Protein AF-A0A366E2Q6-F1 (afdb_monomer_lite)

Radius of gyration: 14.75 Å; chains: 1; bounding box: 32×25×43 Å

Organism: NCBI:txid208602

pLDDT: mean 77.71, std 13.23, range [48.53, 92.62]

Sequence (94 aa):
MLAIDGTIVTGYSPLDCPHRRHGAEPDRLNGFMRELGMTLDMRDDEGDWDDSDRDTDYSAALPRAFASAAKLTGVRFVPGILDRAMLVGPVAYR

Foldseek 3Di:
DDDDPLFPQWDDDLQAALLDIDTPNNCPCVVVLVVLVDDNDDDPCPDDPDVVVSPPVPVSSVVSVQVSVCVVVVDRDDPVVVVDDDDDDHHDDD

InterPro domains:
  IPR045592 Protein of unknown function DUF6461 [PF20062] (5-86)

Secondary structure (DSSP, 8-state):
-EEETTEEEEEEETTTEEEEEESSSTTTTHHHHHHTT---SPPS--S---GGGG---HHHHHHHHHHHHHHHH-----HHHHTSPPP----B--

Structure (mmCIF, N/CA/C/O backbone):
data_AF-A0A366E2Q6-F1
#
_entry.id   AF-A0A366E2Q6-F1
#
loop_
_atom_site.group_PDB
_atom_site.id
_atom_site.type_symbol
_atom_site.label_atom_id
_atom_site.label_alt_id
_atom_site.label_comp_id
_atom_site.label_asym_id
_atom_site.label_entity_id
_atom_site.label_seq_id
_atom_site.pdbx_PDB_ins_code
_atom_site.Cartn_x
_atom_site.Cartn_y
_atom_site.Cartn_z
_atom_site.occupancy
_atom_site.B_iso_or_equiv
_atom_site.auth_seq_id
_atom_site.auth_comp_id
_atom_site.auth_asym_id
_atom_site.auth_atom_id
_atom_site.pdbx_PDB_model_num
ATOM 1 N N . MET A 1 1 ? -4.613 -3.785 0.234 1.00 81.06 1 MET A N 1
ATOM 2 C CA . MET A 1 1 ? -5.961 -3.209 0.421 1.00 81.06 1 MET A CA 1
ATOM 3 C C . MET A 1 1 ? -5.928 -2.227 1.585 1.00 81.06 1 MET A C 1
ATOM 5 O O . MET A 1 1 ? -5.339 -2.556 2.606 1.00 81.06 1 MET A O 1
ATOM 9 N N . LEU A 1 2 ? -6.516 -1.043 1.417 1.00 84.50 2 LEU A N 1
ATOM 10 C CA . LEU A 1 2 ? -6.756 -0.024 2.438 1.00 84.50 2 LEU A CA 1
ATOM 11 C C . LEU A 1 2 ? -8.253 -0.006 2.762 1.00 84.50 2 LEU A C 1
ATOM 13 O O . LEU A 1 2 ? -9.071 0.151 1.852 1.00 84.50 2 LEU A O 1
ATOM 17 N N . ALA A 1 3 ? -8.591 -0.129 4.044 1.00 87.12 3 ALA A N 1
ATOM 18 C CA . ALA A 1 3 ? -9.953 0.003 4.539 1.00 87.12 3 ALA A CA 1
ATOM 19 C C . ALA A 1 3 ? -10.014 1.028 5.678 1.00 87.12 3 ALA A C 1
ATOM 21 O O . ALA A 1 3 ? -9.104 1.089 6.503 1.00 87.12 3 ALA A O 1
ATOM 22 N N . ILE A 1 4 ? -11.081 1.825 5.706 1.00 84.94 4 ILE A N 1
ATOM 23 C CA . ILE A 1 4 ? -11.371 2.818 6.746 1.00 84.94 4 ILE A CA 1
ATOM 24 C C . ILE A 1 4 ? -12.802 2.559 7.209 1.00 84.94 4 ILE A C 1
ATOM 26 O O . ILE A 1 4 ? -13.701 2.442 6.379 1.00 84.94 4 ILE A O 1
ATOM 30 N N . ASP A 1 5 ? -12.997 2.393 8.518 1.00 86.31 5 ASP A N 1
ATOM 31 C CA . ASP A 1 5 ? -14.307 2.116 9.127 1.00 86.31 5 ASP A CA 1
ATOM 32 C C . ASP A 1 5 ? -15.052 0.946 8.461 1.00 86.31 5 ASP A C 1
ATOM 34 O O . ASP A 1 5 ? -16.240 1.004 8.148 1.00 86.31 5 ASP A O 1
ATOM 38 N N . GLY A 1 6 ? -14.308 -0.126 8.175 1.00 82.56 6 GLY A N 1
ATOM 39 C CA . GLY A 1 6 ? -14.822 -1.325 7.516 1.00 82.56 6 GLY A CA 1
ATOM 40 C C . GLY A 1 6 ? -15.086 -1.175 6.016 1.00 82.56 6 GLY A C 1
ATOM 41 O O . GLY A 1 6 ? -15.392 -2.177 5.384 1.00 82.56 6 GLY A O 1
ATOM 42 N N . THR A 1 7 ? -14.926 0.014 5.429 1.00 86.19 7 THR A N 1
ATOM 43 C CA . THR A 1 7 ? -15.134 0.268 3.995 1.00 86.19 7 THR A CA 1
ATOM 44 C C . THR A 1 7 ? -13.819 0.180 3.233 1.00 86.19 7 THR A C 1
ATOM 46 O O . THR A 1 7 ? -12.838 0.825 3.604 1.00 86.19 7 THR A O 1
ATOM 49 N N . ILE A 1 8 ? -13.790 -0.581 2.137 1.00 87.62 8 ILE A N 1
ATOM 50 C CA . ILE A 1 8 ? -12.625 -0.650 1.248 1.00 87.62 8 ILE A CA 1
ATOM 51 C C . ILE A 1 8 ? -12.505 0.668 0.478 1.00 87.62 8 ILE A C 1
ATOM 53 O O . ILE A 1 8 ? -13.315 0.978 -0.395 1.00 87.62 8 ILE A O 1
ATOM 57 N N . VAL A 1 9 ? -11.463 1.433 0.791 1.00 89.88 9 VAL A N 1
ATOM 58 C CA . VAL A 1 9 ? -11.141 2.687 0.103 1.00 89.88 9 VAL A CA 1
ATOM 59 C C . VAL A 1 9 ? -10.374 2.381 -1.177 1.00 89.88 9 VAL A C 1
ATOM 61 O O . VAL A 1 9 ? -10.766 2.832 -2.247 1.00 89.88 9 VAL A O 1
ATOM 64 N N . THR A 1 10 ? -9.330 1.550 -1.084 1.00 89.88 10 THR A N 1
ATOM 65 C CA . THR A 1 10 ? -8.525 1.141 -2.243 1.00 89.88 10 THR A CA 1
ATOM 66 C C . THR A 1 10 ? -8.036 -0.299 -2.088 1.00 89.88 10 THR A C 1
ATOM 68 O O . THR A 1 10 ? -7.249 -0.615 -1.193 1.00 89.88 10 THR A O 1
ATOM 71 N N . GLY A 1 11 ? -8.446 -1.192 -2.978 1.00 88.56 11 GLY A N 1
ATOM 72 C CA . GLY A 1 11 ? -7.925 -2.551 -3.127 1.00 88.56 11 GLY A CA 1
ATOM 73 C C . GLY A 1 11 ? -7.283 -2.745 -4.499 1.00 88.56 11 GLY A C 1
ATOM 74 O O . GLY A 1 11 ? -7.681 -2.095 -5.458 1.00 88.56 11 GLY A O 1
ATOM 75 N N . TYR A 1 12 ? -6.254 -3.591 -4.580 1.00 88.38 12 TYR A N 1
ATOM 76 C CA . TYR A 1 12 ? -5.516 -3.910 -5.810 1.00 88.38 12 TYR A CA 1
ATOM 77 C C . TYR A 1 12 ? -4.703 -5.200 -5.621 1.00 88.38 12 TYR A C 1
ATOM 79 O O . TYR A 1 12 ? -4.417 -5.556 -4.472 1.00 88.38 12 TYR A O 1
ATOM 87 N N . SER A 1 13 ? -4.322 -5.873 -6.717 1.00 83.56 13 SER A N 1
ATOM 88 C CA . SER A 1 13 ? -3.341 -6.973 -6.680 1.00 83.56 13 SER A CA 1
ATOM 89 C C . SER A 1 13 ? -1.937 -6.402 -6.915 1.00 83.56 13 SER A C 1
ATOM 91 O O . SER A 1 13 ? -1.646 -5.981 -8.036 1.00 83.56 13 SER A O 1
ATOM 93 N N . PRO A 1 14 ? -1.066 -6.333 -5.889 1.00 74.75 14 PRO A N 1
ATOM 94 C CA . PRO A 1 14 ? 0.272 -5.761 -6.034 1.00 74.75 14 PRO A CA 1
ATOM 95 C C . PRO A 1 14 ? 1.212 -6.617 -6.891 1.00 74.75 14 PRO A C 1
ATOM 97 O O . PRO A 1 14 ? 2.200 -6.085 -7.387 1.00 74.75 14 PRO A O 1
ATOM 100 N N . LEU A 1 15 ? 0.932 -7.918 -7.024 1.00 75.44 15 LEU A N 1
ATOM 101 C CA . LEU A 1 15 ? 1.794 -8.870 -7.726 1.00 75.44 15 LEU A CA 1
ATOM 102 C C . LEU A 1 15 ? 1.431 -8.998 -9.205 1.00 75.44 15 LEU A C 1
ATOM 104 O O . LEU A 1 15 ? 2.322 -9.098 -10.034 1.00 75.44 15 LEU A O 1
ATOM 108 N N . ASP A 1 16 ? 0.144 -8.944 -9.545 1.00 72.19 16 ASP A N 1
ATOM 109 C CA . ASP A 1 16 ? -0.283 -9.263 -10.913 1.00 72.19 16 ASP A CA 1
ATOM 110 C C . ASP A 1 16 ? -0.652 -8.003 -11.691 1.00 72.19 16 ASP A C 1
ATOM 112 O O . ASP A 1 16 ? -0.257 -7.812 -12.837 1.00 72.19 16 ASP A O 1
ATOM 116 N N . CYS A 1 17 ? -1.458 -7.130 -11.080 1.00 76.62 17 CYS A N 1
ATOM 117 C CA . CYS A 1 17 ? -2.108 -6.036 -11.793 1.00 76.62 17 CYS A CA 1
ATOM 118 C C . CYS A 1 17 ? -2.333 -4.816 -10.881 1.00 76.62 17 CYS A C 1
ATOM 120 O O . CYS A 1 17 ? -3.475 -4.558 -10.483 1.00 76.62 17 CYS A O 1
ATOM 122 N N . PRO A 1 18 ? -1.300 -4.004 -10.580 1.00 81.44 18 PRO A N 1
ATOM 123 C CA . PRO A 1 18 ? -1.462 -2.764 -9.807 1.00 81.44 18 PRO A CA 1
ATOM 124 C C . PRO A 1 18 ? -2.423 -1.754 -10.460 1.00 81.44 18 PRO A C 1
ATOM 126 O O . PRO A 1 18 ? -2.991 -0.888 -9.789 1.00 81.44 18 PRO A O 1
ATOM 129 N N . HIS A 1 19 ? -2.638 -1.878 -11.773 1.00 81.56 19 HIS A N 1
ATOM 130 C CA . HIS A 1 19 ? -3.618 -1.105 -12.532 1.00 81.56 19 HIS A CA 1
ATOM 131 C C . HIS A 1 19 ? -5.079 -1.505 -12.228 1.00 81.56 19 HIS A C 1
ATOM 133 O O . HIS A 1 19 ? -5.972 -0.665 -12.324 1.00 81.56 19 HIS A O 1
ATOM 139 N N . ARG A 1 20 ? -5.341 -2.752 -11.799 1.00 85.81 20 ARG A N 1
ATOM 140 C CA . ARG A 1 20 ? -6.683 -3.238 -11.423 1.00 85.81 20 ARG A CA 1
ATOM 141 C C . ARG A 1 20 ? -7.005 -2.853 -9.982 1.00 85.81 20 ARG A C 1
ATOM 143 O O . ARG A 1 20 ? -6.759 -3.616 -9.044 1.00 85.81 20 ARG A O 1
ATOM 150 N N . ARG A 1 21 ? -7.562 -1.653 -9.814 1.00 89.69 21 ARG A N 1
ATOM 151 C CA . ARG A 1 21 ? -7.927 -1.080 -8.511 1.00 89.69 21 ARG A CA 1
ATOM 152 C C . ARG A 1 21 ? -9.443 -1.056 -8.311 1.00 89.69 21 ARG A C 1
ATOM 154 O O . ARG A 1 21 ? -10.196 -0.899 -9.265 1.00 89.69 21 ARG A O 1
ATOM 161 N N . HIS A 1 22 ? -9.888 -1.213 -7.069 1.00 89.00 22 HIS A N 1
ATOM 162 C CA . HIS A 1 22 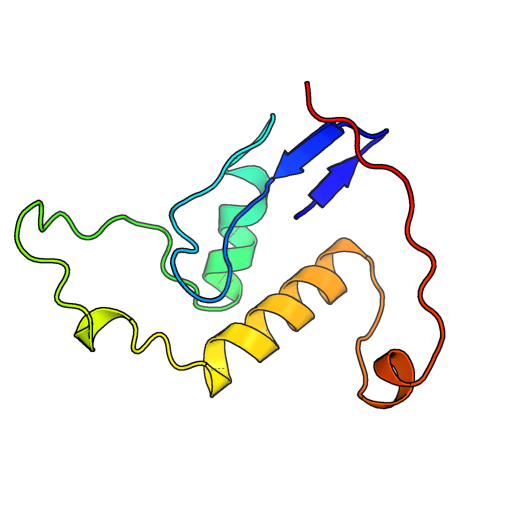? -11.300 -1.189 -6.669 1.00 89.00 22 HIS A CA 1
ATOM 163 C C . HIS A 1 22 ? -11.479 -0.511 -5.303 1.00 89.00 22 HIS A C 1
ATOM 165 O O . HIS A 1 22 ? -10.503 -0.265 -4.595 1.00 89.00 22 HIS A O 1
ATOM 171 N N . GLY A 1 23 ? -12.724 -0.235 -4.913 1.00 90.38 23 GLY A N 1
ATOM 172 C CA . GLY A 1 23 ? -13.071 0.439 -3.657 1.00 90.38 23 GLY A CA 1
ATOM 173 C C . GLY A 1 23 ? -13.735 1.794 -3.886 1.00 90.38 23 GLY A C 1
ATOM 174 O O . GLY A 1 23 ? -13.969 2.189 -5.026 1.00 90.38 23 GLY A O 1
ATOM 175 N N . ALA A 1 24 ? -14.051 2.492 -2.796 1.00 91.56 24 ALA A N 1
ATOM 176 C CA . ALA A 1 24 ? -14.725 3.791 -2.844 1.00 91.56 24 ALA A CA 1
ATOM 177 C C . ALA A 1 24 ? -13.865 4.899 -3.485 1.00 91.56 24 ALA A C 1
ATOM 179 O O . ALA A 1 24 ? -14.399 5.813 -4.106 1.00 91.56 24 ALA A O 1
ATOM 180 N N . GLU A 1 25 ? -12.539 4.807 -3.355 1.00 92.62 25 GLU A N 1
ATOM 181 C CA . GLU A 1 25 ? -11.571 5.732 -3.947 1.00 92.62 25 GLU A CA 1
ATOM 182 C C . GLU A 1 25 ? -10.409 4.927 -4.570 1.00 92.62 25 GLU A C 1
ATOM 184 O O . GLU A 1 25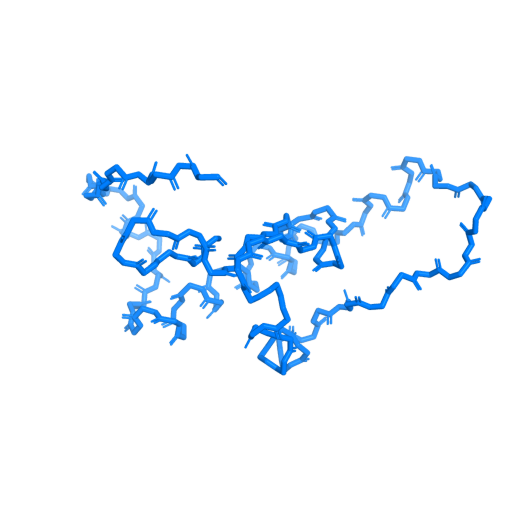 ? -9.308 4.860 -4.007 1.00 92.62 25 GLU A O 1
ATOM 189 N N . PRO A 1 26 ? -10.621 4.276 -5.728 1.00 90.69 26 PRO A N 1
ATOM 190 C CA . PRO A 1 26 ? -9.656 3.332 -6.295 1.00 90.69 26 PRO A CA 1
ATOM 191 C C . PRO A 1 26 ? -8.309 3.983 -6.644 1.00 90.69 26 PRO A C 1
ATOM 193 O O . PRO A 1 26 ? -7.280 3.316 -6.611 1.00 90.69 26 PRO A O 1
ATOM 196 N N . ASP A 1 27 ? -8.286 5.289 -6.913 1.00 92.06 27 ASP A N 1
ATOM 197 C CA . ASP A 1 27 ? -7.088 6.024 -7.331 1.00 92.06 27 ASP A CA 1
ATOM 198 C C . ASP A 1 27 ? -6.357 6.752 -6.196 1.00 92.06 27 ASP A C 1
ATOM 200 O O . ASP A 1 27 ? -5.314 7.373 -6.422 1.00 92.06 27 ASP A O 1
ATOM 204 N N . ARG A 1 28 ? -6.854 6.652 -4.955 1.00 91.19 28 ARG A N 1
ATOM 205 C CA . ARG A 1 28 ? -6.308 7.377 -3.794 1.00 91.19 28 ARG A CA 1
ATOM 206 C C . ARG A 1 28 ? -4.827 7.085 -3.539 1.00 91.19 28 ARG A C 1
ATOM 208 O O . ARG A 1 28 ? -4.116 7.917 -2.981 1.00 91.19 28 ARG A O 1
ATOM 215 N N . LEU A 1 29 ? -4.353 5.907 -3.947 1.00 90.00 29 LEU A N 1
ATOM 216 C CA . LEU A 1 29 ? -2.969 5.468 -3.761 1.00 90.00 29 LEU A CA 1
ATOM 217 C C . LEU A 1 29 ? -2.063 5.715 -4.978 1.00 90.00 29 LEU A C 1
ATOM 219 O O . LEU A 1 29 ? -0.865 5.456 -4.881 1.00 90.00 29 LEU A O 1
ATOM 223 N N . ASN A 1 30 ? -2.574 6.245 -6.095 1.00 91.50 30 ASN A N 1
ATOM 224 C CA . ASN A 1 30 ? -1.841 6.285 -7.366 1.00 91.50 30 ASN A CA 1
ATOM 225 C C . ASN A 1 30 ? -0.519 7.051 -7.298 1.00 91.50 30 ASN A C 1
ATOM 227 O O . ASN A 1 30 ? 0.501 6.567 -7.784 1.00 91.50 30 ASN A O 1
ATOM 231 N N . GLY A 1 31 ? -0.520 8.246 -6.699 1.00 90.81 31 GLY A N 1
ATOM 232 C CA . GLY A 1 31 ? 0.699 9.053 -6.578 1.00 90.81 31 GLY A CA 1
ATOM 233 C C . GLY A 1 31 ? 1.802 8.289 -5.849 1.00 90.81 31 GLY A C 1
ATOM 234 O O . GLY A 1 31 ? 2.929 8.191 -6.323 1.00 90.81 31 GLY A O 1
ATOM 235 N N . PHE A 1 32 ? 1.437 7.634 -4.753 1.00 88.38 32 PHE A N 1
ATOM 236 C CA . PHE A 1 32 ? 2.373 6.848 -3.971 1.00 88.38 32 PHE A CA 1
ATOM 237 C C . PHE A 1 32 ? 2.825 5.560 -4.670 1.00 88.38 32 PHE A C 1
ATOM 239 O O . PHE A 1 32 ? 3.996 5.195 -4.612 1.00 88.38 32 PHE A O 1
ATOM 246 N N . MET A 1 33 ? 1.923 4.873 -5.362 1.00 89.00 33 MET A N 1
ATOM 247 C CA . MET A 1 33 ? 2.298 3.695 -6.136 1.00 89.00 33 MET A CA 1
ATOM 248 C C . MET A 1 33 ? 3.329 4.041 -7.221 1.00 89.00 33 MET A C 1
ATOM 250 O O . MET A 1 33 ? 4.302 3.306 -7.395 1.00 89.00 33 MET A O 1
ATOM 254 N N . ARG A 1 34 ? 3.172 5.195 -7.885 1.00 89.81 34 ARG A N 1
ATOM 255 C CA . ARG A 1 34 ? 4.149 5.708 -8.857 1.00 89.81 34 ARG A CA 1
ATOM 256 C C . ARG A 1 34 ? 5.488 6.060 -8.208 1.00 89.81 34 ARG A C 1
ATOM 258 O O . ARG A 1 34 ? 6.522 5.722 -8.771 1.00 89.81 34 ARG A O 1
ATOM 265 N N . GLU A 1 35 ? 5.493 6.656 -7.013 1.00 90.38 35 GLU A N 1
ATOM 266 C CA . GLU A 1 35 ? 6.731 6.898 -6.244 1.00 90.38 35 GLU A CA 1
ATOM 267 C C . GLU A 1 35 ? 7.504 5.600 -5.945 1.00 90.38 35 GLU A C 1
ATOM 269 O O . GLU A 1 35 ? 8.731 5.605 -5.901 1.00 90.38 35 GLU A O 1
ATOM 274 N N . LEU A 1 36 ? 6.800 4.478 -5.767 1.00 87.19 36 LEU A N 1
ATOM 275 C CA . LEU A 1 36 ? 7.398 3.151 -5.574 1.00 87.19 36 LEU A CA 1
ATOM 276 C C . LEU A 1 36 ? 7.780 2.447 -6.889 1.00 87.19 36 LEU A C 1
ATOM 278 O O . LEU A 1 36 ? 8.237 1.300 -6.870 1.00 87.19 36 LEU A O 1
ATOM 282 N N . GLY A 1 37 ? 7.594 3.113 -8.030 1.00 85.75 37 GLY A N 1
ATOM 283 C CA . GLY A 1 37 ? 7.899 2.581 -9.355 1.00 85.75 37 GLY A CA 1
ATOM 284 C C . GLY A 1 37 ? 6.893 1.546 -9.857 1.00 85.75 37 GLY A C 1
ATOM 285 O O . GLY A 1 37 ? 7.267 0.684 -10.649 1.00 85.75 37 GLY A O 1
ATOM 286 N N . MET A 1 38 ? 5.644 1.574 -9.379 1.00 85.38 38 MET A N 1
ATOM 287 C CA . MET A 1 38 ? 4.575 0.739 -9.934 1.00 85.38 38 MET A CA 1
ATOM 288 C C . MET A 1 38 ? 3.973 1.384 -11.186 1.00 85.38 38 MET A C 1
ATOM 290 O O . MET A 1 38 ? 3.633 2.569 -11.184 1.00 85.38 38 MET A O 1
ATOM 294 N N . THR A 1 39 ? 3.776 0.574 -12.224 1.00 83.69 39 THR A N 1
ATOM 295 C CA . THR A 1 39 ? 3.056 0.961 -13.443 1.00 83.69 39 THR A CA 1
ATOM 296 C C . THR A 1 39 ? 1.553 0.814 -13.217 1.00 83.69 39 THR A C 1
ATOM 298 O O . THR A 1 39 ? 1.082 -0.252 -12.822 1.00 83.69 39 THR A O 1
ATOM 301 N N . LEU A 1 40 ? 0.802 1.897 -13.426 1.00 84.12 40 LEU A N 1
ATOM 302 C CA . LEU A 1 40 ? -0.638 1.965 -13.128 1.00 84.12 40 LEU A CA 1
ATOM 303 C C . LEU A 1 40 ? -1.529 2.087 -14.356 1.00 84.12 40 LEU A C 1
ATOM 305 O O . LEU A 1 40 ? -2.748 1.964 -14.213 1.00 84.12 40 LEU A O 1
ATOM 309 N N . ASP A 1 41 ? -0.927 2.359 -15.506 1.00 80.44 41 ASP A N 1
ATOM 310 C CA . ASP A 1 41 ? -1.620 2.505 -16.774 1.00 80.44 41 ASP A CA 1
ATOM 311 C C . ASP A 1 41 ? -1.798 1.106 -17.381 1.00 80.44 41 ASP A C 1
ATOM 313 O O . ASP A 1 41 ? -0.892 0.269 -17.299 1.00 80.44 41 ASP A O 1
ATOM 317 N N . MET A 1 42 ? -2.983 0.827 -17.932 1.00 65.94 42 MET A N 1
ATOM 318 C CA . MET A 1 42 ? -3.174 -0.369 -18.753 1.00 65.94 42 MET A CA 1
ATOM 319 C C . MET A 1 42 ? -2.334 -0.188 -20.016 1.00 65.94 42 MET A C 1
ATOM 321 O O . MET A 1 42 ? -2.358 0.883 -20.621 1.00 65.94 42 MET A O 1
ATOM 325 N N . ARG A 1 43 ? -1.555 -1.205 -20.393 1.00 58.12 43 ARG A N 1
ATOM 326 C CA . ARG A 1 43 ? -1.015 -1.249 -21.750 1.00 58.12 43 ARG A CA 1
ATOM 327 C C . ARG A 1 43 ? -2.218 -1.339 -22.694 1.00 58.12 43 ARG A C 1
ATOM 329 O O . ARG A 1 43 ? -3.131 -2.116 -22.439 1.00 58.12 43 ARG A O 1
ATOM 336 N N . ASP A 1 44 ? -2.239 -0.501 -23.726 1.00 52.62 44 ASP A N 1
ATOM 337 C CA . ASP A 1 44 ? -3.299 -0.447 -24.750 1.00 52.62 44 ASP A CA 1
ATOM 338 C C . ASP A 1 44 ? -3.315 -1.696 -25.665 1.00 52.62 44 ASP A C 1
ATOM 340 O O . ASP A 1 44 ? -3.974 -1.700 -26.705 1.00 52.62 44 ASP A O 1
ATOM 344 N N . ASP A 1 45 ? -2.592 -2.770 -25.329 1.00 52.16 45 ASP A N 1
ATOM 345 C CA . ASP A 1 45 ? -2.647 -4.024 -26.072 1.00 52.16 45 ASP A CA 1
ATOM 346 C C . ASP A 1 45 ? -3.882 -4.836 -25.661 1.00 52.16 45 ASP A C 1
ATOM 348 O O . ASP A 1 45 ? -3.856 -5.804 -24.907 1.00 52.16 45 ASP A O 1
ATOM 352 N N . GLU A 1 46 ? -5.016 -4.484 -26.264 1.00 50.22 46 GLU A N 1
ATOM 353 C CA . GLU A 1 46 ? -6.238 -5.301 -26.266 1.00 50.22 46 GLU A CA 1
ATOM 354 C C . GLU A 1 46 ? -6.065 -6.683 -26.947 1.00 50.22 46 GLU A C 1
ATOM 356 O O . GLU A 1 46 ? -7.043 -7.382 -27.213 1.00 50.22 46 GLU A O 1
ATOM 361 N N . GLY A 1 47 ? -4.836 -7.118 -27.226 1.00 48.78 47 GLY A N 1
ATOM 362 C CA . GLY A 1 47 ? -4.528 -8.396 -27.840 1.00 48.78 47 GLY A CA 1
ATOM 363 C C . GLY A 1 47 ? -3.271 -8.998 -27.234 1.00 48.78 47 GLY A C 1
ATOM 364 O O . GLY A 1 47 ? -2.182 -8.493 -27.466 1.00 48.78 47 GLY A O 1
ATOM 365 N N . ASP A 1 48 ? -3.464 -10.129 -26.559 1.00 48.53 48 ASP A N 1
ATOM 366 C CA . ASP A 1 48 ? -2.426 -11.074 -26.135 1.00 48.53 48 ASP A CA 1
ATOM 367 C C . ASP A 1 48 ? -1.704 -10.744 -24.817 1.00 48.53 48 ASP A C 1
ATOM 369 O O . ASP A 1 48 ? -0.507 -10.488 -24.763 1.00 48.53 48 ASP A O 1
ATOM 373 N N . TRP A 1 49 ? -2.447 -10.841 -23.707 1.00 51.12 49 TRP A N 1
ATOM 374 C CA . TRP A 1 49 ? -1.836 -11.133 -22.407 1.00 51.12 49 TRP A CA 1
ATOM 375 C C . TRP A 1 49 ? -1.294 -12.571 -22.450 1.00 51.12 49 TRP A C 1
ATOM 377 O O . TRP A 1 49 ? -1.984 -13.497 -22.017 1.00 51.12 49 TRP A O 1
ATOM 387 N N . ASP A 1 50 ? -0.098 -12.774 -23.008 1.00 49.81 50 ASP A N 1
ATOM 388 C CA . ASP A 1 50 ? 0.622 -14.040 -22.859 1.00 49.81 50 ASP A CA 1
ATOM 389 C C . ASP A 1 50 ? 0.936 -14.237 -21.367 1.00 49.81 50 ASP A C 1
ATOM 391 O O . ASP A 1 50 ? 1.298 -13.299 -20.649 1.00 49.81 50 ASP A O 1
ATOM 395 N N . ASP A 1 51 ? 0.808 -15.467 -20.873 1.00 50.75 51 ASP A N 1
ATOM 396 C CA . ASP A 1 51 ? 1.103 -15.821 -19.481 1.00 50.75 51 ASP A CA 1
ATOM 397 C C . ASP A 1 51 ? 2.571 -15.531 -19.105 1.00 50.75 51 ASP A C 1
ATOM 399 O O . ASP A 1 51 ? 2.905 -15.550 -17.920 1.00 50.75 51 ASP A O 1
ATOM 403 N N . SER A 1 52 ? 3.431 -15.210 -20.083 1.00 48.62 52 SER A N 1
ATOM 404 C CA . SER A 1 52 ? 4.797 -14.713 -19.890 1.00 48.62 52 SER A CA 1
ATOM 405 C C . SER A 1 52 ? 4.890 -13.266 -19.392 1.00 48.62 52 SER A C 1
ATOM 407 O O . SER A 1 52 ? 5.869 -12.921 -18.739 1.00 48.62 52 SER A O 1
ATOM 409 N N . ASP A 1 53 ? 3.889 -12.413 -19.639 1.00 50.38 53 ASP A N 1
ATOM 410 C CA . ASP A 1 53 ? 3.858 -11.029 -19.127 1.00 50.38 53 ASP A CA 1
ATOM 411 C C . ASP A 1 53 ? 3.459 -10.957 -17.642 1.00 50.38 53 ASP A C 1
ATOM 413 O O . ASP A 1 53 ? 3.480 -9.890 -17.021 1.00 50.38 53 ASP A O 1
ATOM 417 N N . ARG A 1 54 ? 3.149 -12.115 -17.041 1.00 52.12 54 ARG A N 1
ATOM 418 C CA . ARG A 1 54 ? 3.029 -12.296 -15.589 1.00 52.12 54 ARG A CA 1
ATOM 419 C C . ARG A 1 54 ? 4.369 -12.319 -14.865 1.00 52.12 54 ARG A C 1
ATOM 421 O O . ARG A 1 54 ? 4.362 -12.393 -13.636 1.00 52.12 54 ARG A O 1
ATOM 428 N N . ASP A 1 55 ? 5.493 -12.185 -15.570 1.00 52.78 55 ASP A N 1
ATOM 429 C CA . ASP A 1 55 ? 6.781 -11.857 -14.956 1.00 52.78 55 ASP A CA 1
ATOM 430 C C . ASP A 1 55 ? 6.788 -10.392 -14.470 1.00 52.78 55 ASP A C 1
ATOM 432 O O . ASP A 1 55 ? 7.694 -9.595 -14.731 1.00 52.78 55 ASP A O 1
ATOM 436 N N . THR A 1 56 ? 5.781 -10.015 -13.674 1.00 58.72 56 THR A N 1
ATOM 437 C CA . THR A 1 56 ? 6.015 -9.023 -12.641 1.00 58.72 56 THR A CA 1
ATOM 438 C C . THR A 1 56 ? 7.140 -9.587 -11.798 1.00 58.72 56 THR A C 1
ATOM 440 O O . THR A 1 56 ? 6.967 -10.609 -11.136 1.00 58.72 56 THR A O 1
ATOM 443 N N . ASP A 1 57 ? 8.288 -8.917 -11.821 1.00 67.75 57 ASP A N 1
ATOM 444 C CA . ASP A 1 57 ? 9.419 -9.254 -10.974 1.00 67.75 57 ASP A CA 1
ATOM 445 C C . ASP A 1 57 ? 8.945 -9.337 -9.514 1.00 67.75 57 ASP A C 1
ATOM 447 O O . ASP A 1 57 ? 8.788 -8.324 -8.823 1.00 67.75 57 ASP A O 1
ATOM 451 N N . TYR A 1 58 ? 8.668 -10.560 -9.052 1.00 66.81 58 TYR A N 1
ATOM 452 C CA . TYR A 1 58 ? 8.159 -10.845 -7.714 1.00 66.81 58 TYR A CA 1
ATOM 453 C C . TYR A 1 58 ? 9.107 -10.268 -6.660 1.00 66.81 58 TYR A C 1
ATOM 455 O O . TYR A 1 58 ? 8.671 -9.779 -5.612 1.00 66.81 58 TYR A O 1
ATOM 463 N N . SER A 1 59 ? 10.409 -10.253 -6.981 1.00 75.31 59 SER A N 1
ATOM 464 C CA . SER A 1 59 ? 11.455 -9.689 -6.137 1.00 75.31 59 SER A CA 1
ATOM 465 C C . SER A 1 59 ? 11.357 -8.166 -6.006 1.00 75.31 59 SER A C 1
ATOM 467 O O . SER A 1 59 ? 11.765 -7.630 -4.978 1.00 75.31 59 SER A O 1
ATOM 469 N N . ALA A 1 60 ? 10.727 -7.472 -6.959 1.00 79.19 60 ALA A N 1
ATOM 470 C CA . ALA A 1 60 ? 10.425 -6.044 -6.883 1.00 79.19 60 ALA A CA 1
ATOM 471 C C . ALA A 1 60 ? 9.006 -5.750 -6.359 1.00 79.19 60 ALA A C 1
ATOM 473 O O . ALA A 1 60 ? 8.808 -4.795 -5.603 1.00 79.19 60 ALA A O 1
ATOM 474 N N . ALA A 1 61 ? 8.004 -6.551 -6.725 1.00 80.75 61 ALA A N 1
ATOM 475 C CA . ALA A 1 61 ? 6.607 -6.305 -6.362 1.00 80.75 61 ALA A CA 1
ATOM 476 C C . ALA A 1 61 ? 6.319 -6.524 -4.873 1.00 80.75 61 ALA A C 1
ATOM 478 O O . ALA A 1 61 ? 5.633 -5.708 -4.247 1.00 80.75 61 ALA A O 1
ATOM 479 N N . LEU A 1 62 ? 6.886 -7.574 -4.273 1.00 83.31 62 LEU A N 1
ATOM 480 C CA . LEU A 1 62 ? 6.668 -7.863 -2.859 1.00 83.31 62 LEU A CA 1
ATOM 481 C C . LEU A 1 62 ? 7.244 -6.759 -1.941 1.00 83.31 62 LEU A C 1
ATOM 483 O O . LEU A 1 62 ? 6.504 -6.265 -1.082 1.00 83.31 62 LEU A O 1
ATOM 487 N N . PRO A 1 63 ? 8.491 -6.268 -2.127 1.00 86.12 63 PRO A N 1
ATOM 488 C CA . PRO A 1 63 ? 8.988 -5.114 -1.374 1.00 86.12 63 PRO A CA 1
ATOM 489 C C . PRO A 1 63 ? 8.146 -3.848 -1.552 1.00 86.12 63 PRO A C 1
ATOM 491 O O . PRO A 1 63 ? 7.921 -3.129 -0.578 1.00 86.12 63 PRO A O 1
ATOM 494 N N . ARG A 1 64 ? 7.625 -3.580 -2.757 1.00 87.38 64 ARG A N 1
ATOM 495 C CA . ARG A 1 64 ? 6.732 -2.435 -3.017 1.00 87.38 64 ARG A CA 1
ATOM 496 C C . ARG A 1 64 ? 5.408 -2.548 -2.258 1.00 87.38 64 ARG A C 1
ATOM 498 O O . ARG A 1 64 ? 4.916 -1.541 -1.745 1.00 87.38 64 ARG A O 1
ATOM 505 N N . ALA A 1 65 ? 4.849 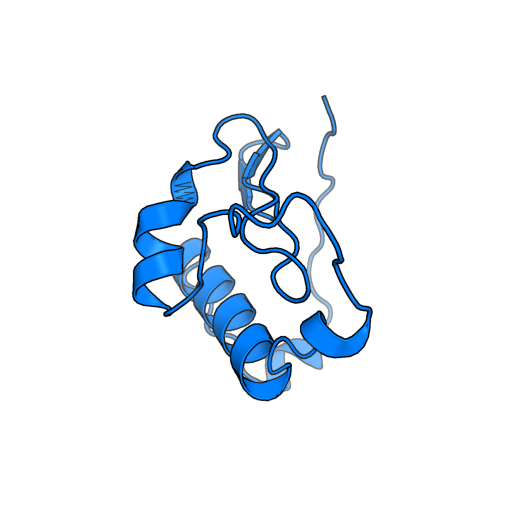-3.751 -2.128 1.00 84.25 65 ALA A N 1
ATOM 506 C CA . ALA A 1 65 ? 3.645 -3.987 -1.333 1.00 84.25 65 ALA A CA 1
ATOM 507 C C . ALA A 1 65 ? 3.885 -3.697 0.160 1.00 84.25 65 ALA A C 1
ATOM 509 O O . ALA A 1 65 ? 3.092 -2.995 0.793 1.00 84.25 65 ALA A O 1
ATOM 510 N N . PHE A 1 66 ? 5.012 -4.159 0.713 1.00 86.56 66 PHE A N 1
ATOM 511 C CA . PHE A 1 66 ? 5.390 -3.865 2.099 1.00 86.56 66 PHE A CA 1
ATOM 512 C C . PHE A 1 66 ? 5.703 -2.388 2.326 1.00 86.56 66 PHE A C 1
ATOM 514 O O . PHE A 1 66 ? 5.239 -1.816 3.310 1.00 86.56 66 PHE A O 1
ATOM 521 N N . ALA A 1 67 ? 6.429 -1.747 1.407 1.00 88.50 67 ALA A N 1
ATOM 522 C CA . ALA A 1 67 ? 6.640 -0.303 1.441 1.00 88.50 67 ALA A CA 1
ATOM 523 C C . ALA A 1 67 ? 5.297 0.439 1.416 1.00 88.50 67 ALA A C 1
ATOM 525 O O . ALA A 1 67 ? 5.112 1.416 2.146 1.00 88.50 67 ALA A O 1
ATOM 526 N N . SER A 1 68 ? 4.330 -0.083 0.651 1.00 87.50 68 SER A N 1
ATOM 527 C CA . SER A 1 68 ? 2.992 0.487 0.580 1.00 87.50 68 SER A CA 1
ATOM 528 C C . SER A 1 68 ? 2.251 0.430 1.906 1.00 87.50 68 SER A C 1
ATOM 530 O O . SER A 1 68 ? 1.758 1.444 2.405 1.00 87.50 68 SER A O 1
ATOM 532 N N . ALA A 1 69 ? 2.217 -0.759 2.501 1.00 85.94 69 ALA A N 1
ATOM 533 C CA . ALA A 1 69 ? 1.623 -0.973 3.808 1.00 85.94 69 ALA A CA 1
ATOM 534 C C . ALA A 1 69 ? 2.327 -0.133 4.886 1.00 85.94 69 ALA A C 1
ATOM 536 O O . ALA A 1 69 ? 1.655 0.459 5.730 1.00 85.94 69 ALA A O 1
ATOM 537 N N . ALA A 1 70 ? 3.656 -0.013 4.833 1.00 88.69 70 ALA A N 1
ATOM 538 C CA . ALA A 1 70 ? 4.428 0.749 5.808 1.00 88.69 70 ALA A CA 1
ATOM 539 C C . ALA A 1 70 ? 4.106 2.243 5.771 1.00 88.69 70 ALA A C 1
ATOM 541 O O . ALA A 1 70 ? 3.906 2.848 6.821 1.00 88.69 70 ALA A O 1
ATOM 542 N N . LYS A 1 71 ? 3.996 2.843 4.578 1.00 85.62 71 LYS A N 1
ATOM 543 C CA . LYS A 1 71 ? 3.632 4.263 4.458 1.00 85.62 71 LYS A CA 1
ATOM 544 C C . LYS A 1 71 ? 2.207 4.530 4.939 1.00 85.62 71 LYS A C 1
ATOM 546 O O . LYS A 1 71 ? 1.970 5.549 5.576 1.00 85.62 71 LYS A O 1
ATOM 551 N N . LEU A 1 72 ? 1.272 3.623 4.651 1.00 85.12 72 LEU A N 1
ATOM 552 C CA . LEU A 1 72 ? -0.135 3.790 5.029 1.00 85.12 72 LEU A CA 1
ATOM 553 C C . LEU A 1 72 ? -0.387 3.604 6.524 1.00 85.12 72 LEU A C 1
ATOM 555 O O . LEU A 1 72 ? -1.217 4.300 7.097 1.00 85.12 72 LEU A O 1
ATOM 559 N N . THR A 1 73 ? 0.307 2.655 7.143 1.00 83.75 73 THR A N 1
ATOM 560 C CA . THR A 1 73 ? 0.080 2.284 8.547 1.00 83.75 73 THR A CA 1
ATOM 561 C C . THR A 1 73 ? 1.079 2.923 9.510 1.00 83.75 73 THR A C 1
ATOM 563 O O . THR A 1 73 ? 0.868 2.889 10.718 1.00 83.75 73 THR A O 1
ATOM 566 N N . GLY A 1 74 ? 2.197 3.455 9.005 1.00 86.62 74 GLY A N 1
ATOM 567 C CA . GLY A 1 74 ? 3.351 3.853 9.815 1.00 86.62 74 GLY A CA 1
ATOM 568 C C . GLY A 1 74 ? 4.126 2.671 10.415 1.00 86.62 74 GLY A C 1
ATOM 569 O O . GLY A 1 74 ? 5.114 2.878 11.120 1.00 86.62 74 GLY A O 1
ATOM 570 N N . VAL A 1 75 ? 3.708 1.428 10.148 1.00 85.19 75 VAL A N 1
ATOM 571 C CA . VAL A 1 75 ? 4.326 0.220 10.701 1.00 85.19 75 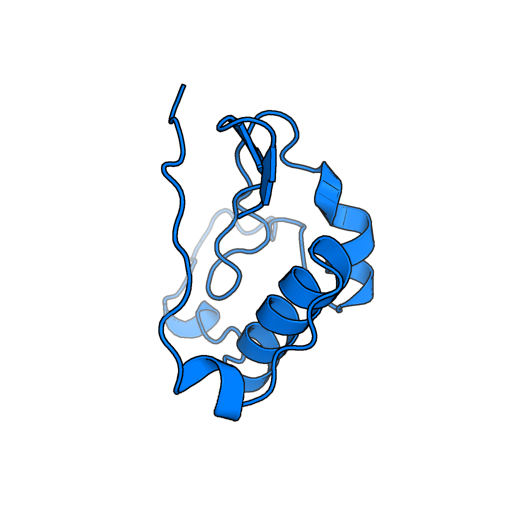VAL A CA 1
ATOM 572 C C . VAL A 1 75 ? 5.486 -0.217 9.819 1.00 85.19 75 VAL A C 1
ATOM 574 O O . VAL A 1 75 ? 5.333 -0.469 8.626 1.00 85.19 75 VAL A O 1
ATOM 577 N N . ARG A 1 76 ? 6.671 -0.372 10.412 1.00 83.38 76 ARG A N 1
ATOM 578 C CA . ARG A 1 76 ? 7.808 -0.973 9.713 1.00 83.38 76 ARG A CA 1
ATOM 579 C C . ARG A 1 76 ? 7.638 -2.492 9.663 1.00 83.38 76 ARG A C 1
ATOM 581 O O . ARG A 1 76 ? 7.685 -3.151 10.699 1.00 83.38 76 ARG A O 1
ATOM 588 N N . PHE A 1 77 ? 7.520 -3.042 8.460 1.00 80.81 77 PHE A N 1
ATOM 589 C CA . PHE A 1 77 ? 7.529 -4.487 8.248 1.00 80.81 77 PHE A CA 1
ATOM 590 C C . PHE A 1 77 ? 8.973 -4.993 8.215 1.00 80.81 77 PHE A C 1
ATOM 592 O O . PHE A 1 77 ? 9.759 -4.618 7.349 1.00 80.81 77 PHE A O 1
ATOM 599 N N . VAL A 1 78 ? 9.327 -5.823 9.193 1.00 84.00 78 VAL A N 1
ATOM 600 C CA . VAL A 1 78 ? 10.602 -6.552 9.268 1.00 84.00 78 VAL A CA 1
ATOM 601 C C . VAL A 1 78 ? 10.291 -8.043 9.346 1.00 84.00 78 VAL A C 1
ATOM 603 O O . VAL A 1 78 ? 9.226 -8.372 9.862 1.00 84.00 78 VAL A O 1
ATOM 606 N N . PRO A 1 79 ? 11.176 -8.954 8.907 1.00 80.06 79 PRO A N 1
ATOM 607 C CA . PRO A 1 79 ? 10.877 -10.389 8.889 1.00 80.06 79 PRO A CA 1
ATOM 608 C C . PRO A 1 79 ? 10.288 -10.919 10.207 1.00 80.06 79 PRO A C 1
ATOM 610 O O . PRO A 1 79 ? 9.248 -11.564 10.192 1.00 80.06 79 PRO A O 1
ATOM 613 N N . GLY A 1 80 ? 10.843 -10.504 11.352 1.00 81.06 80 GLY A N 1
ATOM 614 C CA . GLY A 1 80 ? 10.359 -10.918 12.676 1.00 81.06 80 GLY A CA 1
ATOM 615 C C . GLY A 1 80 ? 8.945 -10.451 13.060 1.00 81.06 80 GLY A C 1
ATOM 616 O O . GLY A 1 80 ? 8.438 -10.865 14.101 1.00 81.06 80 GLY A O 1
ATOM 617 N N . ILE A 1 81 ? 8.300 -9.581 12.269 1.00 80.38 81 ILE A N 1
ATOM 618 C CA . ILE A 1 81 ? 6.878 -9.245 12.444 1.00 80.38 81 ILE A CA 1
ATOM 619 C C . ILE A 1 81 ? 5.969 -10.350 11.897 1.00 80.38 81 ILE A C 1
ATOM 621 O O . ILE A 1 81 ? 4.854 -10.507 12.384 1.00 80.38 81 ILE A O 1
ATOM 625 N N . LEU A 1 82 ? 6.446 -11.112 10.905 1.00 76.56 82 LEU A N 1
ATOM 626 C CA . LEU A 1 82 ? 5.710 -12.220 10.296 1.00 76.56 82 LEU A CA 1
ATOM 627 C C . LEU A 1 82 ? 5.683 -13.450 11.216 1.00 76.56 82 LEU A C 1
ATOM 629 O O . LEU A 1 82 ? 4.766 -14.257 11.126 1.00 76.56 82 LEU A O 1
ATOM 633 N N . ASP A 1 83 ? 6.632 -13.541 12.151 1.00 82.50 83 ASP A N 1
ATOM 634 C CA . ASP A 1 83 ? 6.723 -14.618 13.147 1.00 82.50 83 ASP A CA 1
ATOM 635 C C . ASP A 1 83 ? 5.770 -14.424 14.343 1.00 82.50 83 ASP A C 1
ATOM 637 O O . ASP A 1 83 ? 5.797 -15.186 15.312 1.00 82.50 83 ASP A O 1
ATOM 641 N N . ARG A 1 84 ? 4.943 -13.373 14.326 1.00 77.38 84 ARG A N 1
ATOM 642 C CA . ARG A 1 84 ? 4.016 -13.028 15.409 1.00 77.38 84 ARG A CA 1
ATOM 643 C C . ARG A 1 84 ? 2.579 -13.084 14.914 1.00 77.38 84 ARG A C 1
ATOM 645 O O . ARG A 1 84 ? 2.291 -12.772 13.763 1.00 77.38 84 ARG A O 1
ATOM 652 N N . ALA A 1 85 ? 1.659 -13.425 15.815 1.00 78.00 85 ALA A N 1
ATOM 653 C CA . ALA A 1 85 ? 0.234 -13.354 15.520 1.00 78.00 85 ALA A CA 1
ATOM 654 C C . ALA A 1 85 ? -0.150 -11.913 15.140 1.00 78.00 85 ALA A C 1
ATOM 656 O O . ALA A 1 85 ? 0.043 -10.983 15.927 1.00 78.00 85 ALA A O 1
ATOM 657 N N . MET A 1 86 ? -0.688 -11.733 13.933 1.00 74.31 86 MET A N 1
ATOM 658 C CA . MET A 1 86 ? -1.210 -10.446 13.481 1.00 74.31 86 MET A CA 1
ATOM 659 C C . MET A 1 86 ? -2.681 -10.312 13.869 1.00 74.31 86 MET A C 1
ATOM 661 O O . MET A 1 86 ? -3.471 -11.236 13.682 1.00 74.31 86 MET A O 1
ATOM 665 N N . LEU A 1 87 ? -3.056 -9.143 14.392 1.00 74.81 87 LEU A N 1
ATOM 666 C CA . LEU A 1 87 ? -4.455 -8.789 14.614 1.00 74.81 87 LEU A CA 1
ATOM 667 C C . LEU A 1 87 ? -5.126 -8.533 13.263 1.00 74.81 87 LEU A C 1
ATOM 669 O O . LEU A 1 87 ? -4.723 -7.637 12.523 1.00 74.81 87 LEU A O 1
ATOM 673 N N . VAL A 1 88 ? -6.163 -9.312 12.964 1.00 70.44 88 VAL A N 1
ATOM 674 C CA . VAL A 1 88 ? -6.984 -9.163 11.760 1.00 70.44 88 VAL A CA 1
ATOM 675 C C . VAL A 1 88 ? -8.374 -8.705 12.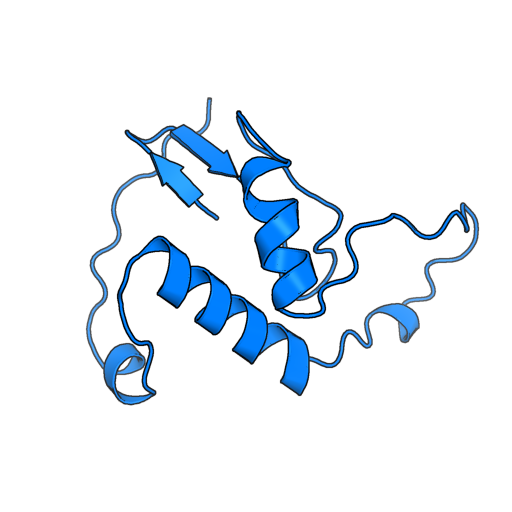188 1.00 70.44 88 VAL A C 1
ATOM 677 O O . VAL A 1 88 ? -9.011 -9.344 13.023 1.00 70.44 88 VAL A O 1
ATOM 680 N N . GLY A 1 89 ? -8.829 -7.576 11.644 1.00 71.12 89 GLY A N 1
ATOM 681 C CA . GLY A 1 89 ? -10.185 -7.063 11.845 1.00 71.12 89 GLY A CA 1
ATOM 682 C C . GLY A 1 89 ? -11.120 -7.462 10.697 1.00 71.12 89 GLY A C 1
ATOM 683 O O . GLY A 1 89 ? -10.645 -7.691 9.582 1.00 71.12 89 GLY A O 1
ATOM 684 N N . PRO A 1 90 ? -12.441 -7.537 10.933 1.00 71.31 90 PRO A N 1
ATOM 685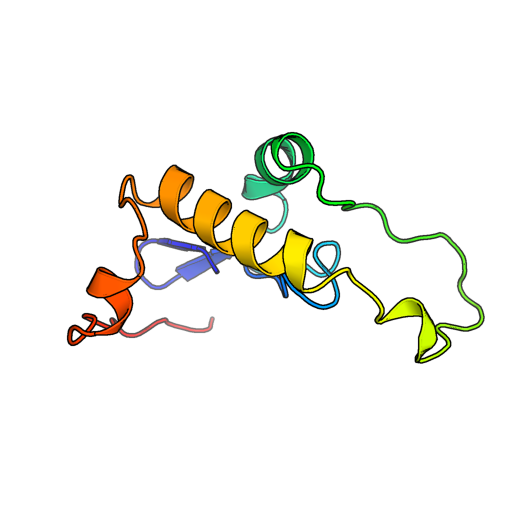 C CA . PRO A 1 90 ? -13.407 -7.770 9.866 1.00 71.31 90 PRO A CA 1
ATOM 686 C C . PRO A 1 90 ? -13.407 -6.602 8.868 1.00 71.31 90 PRO A C 1
ATOM 688 O O . PRO A 1 90 ? -13.356 -5.435 9.257 1.00 71.31 90 PRO A O 1
ATOM 691 N N . VAL A 1 91 ? -13.501 -6.925 7.577 1.00 67.31 91 VAL A N 1
ATOM 692 C CA . VAL A 1 91 ? -13.674 -5.956 6.484 1.00 67.31 91 VAL A CA 1
ATOM 693 C C . VAL A 1 91 ? -15.073 -6.151 5.913 1.00 67.31 91 VAL A C 1
ATOM 695 O O . VAL A 1 91 ? -15.441 -7.274 5.568 1.00 67.31 91 VAL A O 1
ATOM 698 N N . ALA A 1 92 ? -15.864 -5.080 5.836 1.00 64.00 92 ALA A N 1
ATOM 699 C CA . ALA A 1 92 ? -17.187 -5.135 5.234 1.00 64.00 92 ALA A CA 1
ATOM 700 C C . ALA A 1 92 ? -17.064 -4.931 3.718 1.00 64.00 92 ALA A C 1
ATOM 702 O O . ALA A 1 92 ? -16.482 -3.953 3.249 1.00 64.00 92 ALA A O 1
ATOM 703 N N . TYR A 1 93 ? -17.635 -5.853 2.948 1.00 56.66 93 TYR A N 1
ATOM 704 C CA . TYR A 1 93 ? -17.861 -5.657 1.520 1.00 56.66 93 TYR A CA 1
ATOM 705 C C . TYR A 1 93 ? -19.252 -5.039 1.366 1.00 56.66 93 TYR A C 1
ATOM 707 O O . TYR A 1 93 ? -20.236 -5.621 1.826 1.00 56.66 93 TYR A O 1
ATOM 715 N N . ARG A 1 94 ? -19.320 -3.835 0.800 1.00 54.03 94 ARG A N 1
ATOM 716 C CA . ARG A 1 94 ? -20.567 -3.212 0.348 1.00 54.03 94 ARG A CA 1
ATOM 717 C C . ARG A 1 94 ? -20.602 -3.227 -1.166 1.00 54.03 94 ARG A C 1
ATOM 719 O O . ARG A 1 94 ? -19.529 -2.971 -1.754 1.00 54.03 94 ARG A O 1
#